Protein AF-A0A2D9GMV7-F1 (afdb_monomer)

Secondary structure (DSSP, 8-state):
--STTS--HHHHHHHHHHHHHHHHHHHHTT---GGGGSHHHHHHHHHHHHHHHHHHS--HHHHHHHHHHTT--HHHHHHHHHHHHHHHHHHHHHHHHHTT---HHHHHHHHHHHHHHHHHHHHHHHHHHSS-HHHHHHHHHHHHHHHHHHHHHHHHH-

Mean predicted aligned error: 7.76 Å

Structure (mmCIF, N/CA/C/O backbone):
data_AF-A0A2D9GMV7-F1
#
_entry.id   AF-A0A2D9GMV7-F1
#
loop_
_atom_site.group_PDB
_atom_site.id
_atom_site.type_symbol
_atom_site.label_atom_id
_atom_site.label_alt_id
_atom_site.label_comp_id
_atom_site.label_asym_id
_atom_site.label_entity_id
_atom_site.label_seq_id
_atom_site.pdbx_PDB_ins_code
_atom_site.Cartn_x
_atom_site.Cartn_y
_atom_site.Cartn_z
_atom_site.occupancy
_atom_site.B_iso_or_equiv
_atom_site.auth_seq_id
_atom_site.auth_comp_id
_atom_site.auth_asym_id
_atom_site.auth_atom_id
_atom_site.pdbx_PDB_model_num
ATOM 1 N N . MET A 1 1 ? 15.640 17.815 -18.193 1.00 43.06 1 MET A N 1
ATOM 2 C CA . MET A 1 1 ? 16.257 16.555 -17.720 1.00 43.06 1 MET A CA 1
ATOM 3 C C . MET A 1 1 ? 17.246 16.811 -16.565 1.00 43.06 1 MET A C 1
ATOM 5 O O . MET A 1 1 ? 18.328 16.255 -16.567 1.00 43.06 1 MET A O 1
ATOM 9 N N . PHE A 1 2 ? 16.896 17.661 -15.580 1.00 42.78 2 PHE A N 1
ATOM 10 C CA . PHE A 1 2 ? 17.824 18.103 -14.512 1.00 42.78 2 PHE A CA 1
ATOM 11 C C . PHE A 1 2 ? 17.321 17.842 -13.078 1.00 42.78 2 PHE A C 1
ATOM 13 O O . PHE A 1 2 ? 18.081 17.987 -12.131 1.00 42.78 2 PHE A O 1
ATOM 20 N N . ILE A 1 3 ? 16.066 17.408 -12.904 1.00 47.06 3 ILE A N 1
ATOM 21 C CA . ILE A 1 3 ? 15.490 17.100 -11.578 1.00 47.06 3 ILE A CA 1
ATOM 22 C C . ILE A 1 3 ? 15.634 15.602 -11.236 1.00 47.06 3 ILE A C 1
ATOM 24 O O . ILE A 1 3 ? 15.721 15.236 -10.071 1.00 47.06 3 ILE A O 1
ATOM 28 N N . LEU A 1 4 ? 15.759 14.732 -12.246 1.00 45.31 4 LEU A N 1
ATOM 29 C CA . LEU A 1 4 ? 15.867 13.273 -12.081 1.00 45.31 4 LEU A CA 1
ATOM 30 C C . LEU A 1 4 ? 17.268 12.785 -11.669 1.00 45.31 4 LEU A C 1
ATOM 32 O O . LEU A 1 4 ? 17.407 11.641 -11.255 1.00 45.31 4 LEU A O 1
ATOM 36 N N . ALA A 1 5 ? 18.299 13.630 -11.767 1.00 45.62 5 ALA A N 1
ATOM 37 C CA . ALA A 1 5 ? 19.685 13.237 -11.495 1.00 45.62 5 ALA A CA 1
ATOM 38 C C . ALA A 1 5 ? 20.066 13.278 -10.002 1.00 45.62 5 ALA A C 1
ATOM 40 O O . ALA A 1 5 ? 21.144 12.815 -9.649 1.00 45.62 5 ALA A O 1
ATOM 41 N N . ASN A 1 6 ? 19.205 13.826 -9.131 1.00 46.91 6 ASN A N 1
ATOM 42 C CA . ASN A 1 6 ? 19.542 14.050 -7.719 1.00 46.91 6 ASN A CA 1
ATOM 43 C C . ASN A 1 6 ? 18.595 13.361 -6.721 1.00 46.91 6 ASN A C 1
ATOM 45 O O . ASN A 1 6 ? 18.763 13.482 -5.509 1.00 46.91 6 ASN A O 1
ATOM 49 N N . SER A 1 7 ? 17.587 12.631 -7.204 1.00 52.34 7 SER A N 1
ATOM 50 C CA . SER A 1 7 ? 16.729 11.817 -6.344 1.00 52.34 7 SER A CA 1
ATOM 51 C C . SER A 1 7 ? 17.365 10.446 -6.172 1.00 52.34 7 SER A C 1
ATOM 53 O O . SER A 1 7 ? 17.119 9.546 -6.968 1.00 52.34 7 SER A O 1
ATOM 55 N N . ASN A 1 8 ? 18.196 10.287 -5.140 1.00 69.94 8 ASN A N 1
ATOM 56 C CA . ASN A 1 8 ? 18.672 8.967 -4.736 1.00 69.94 8 ASN A CA 1
ATOM 57 C C . ASN A 1 8 ? 17.437 8.082 -4.440 1.00 69.94 8 ASN A C 1
ATOM 59 O O . ASN A 1 8 ? 16.679 8.413 -3.518 1.00 69.94 8 ASN A O 1
ATOM 63 N N . PRO A 1 9 ? 17.197 6.996 -5.202 1.00 72.69 9 PRO A N 1
ATOM 64 C CA . PRO A 1 9 ? 16.030 6.132 -5.023 1.00 72.69 9 PRO A CA 1
ATOM 65 C C . PRO A 1 9 ? 15.881 5.627 -3.584 1.00 72.69 9 PRO A C 1
ATOM 67 O O . PRO A 1 9 ? 14.756 5.483 -3.102 1.00 72.69 9 PRO A O 1
ATOM 70 N N . ALA A 1 10 ? 17.001 5.455 -2.875 1.00 74.88 10 ALA A N 1
ATOM 71 C CA . ALA A 1 10 ? 17.020 5.066 -1.472 1.00 74.88 10 ALA A CA 1
ATOM 72 C C . ALA A 1 10 ? 16.376 6.115 -0.560 1.00 74.88 10 ALA A C 1
ATOM 74 O O . ALA A 1 10 ? 15.540 5.788 0.280 1.00 74.88 10 ALA A O 1
ATOM 75 N N . ILE A 1 11 ? 16.676 7.400 -0.775 1.00 79.56 11 ILE A N 1
ATOM 76 C CA . ILE A 1 11 ? 16.094 8.501 0.010 1.00 79.56 11 ILE A CA 1
ATOM 77 C C . ILE A 1 11 ? 14.576 8.548 -0.189 1.00 79.56 11 ILE A C 1
ATOM 79 O O . ILE A 1 11 ? 13.830 8.744 0.774 1.00 79.56 11 ILE A O 1
ATOM 83 N N . LEU A 1 12 ? 14.104 8.332 -1.421 1.00 79.38 12 LEU A N 1
ATOM 84 C CA . LEU A 1 12 ? 12.674 8.291 -1.717 1.00 79.38 12 LEU A CA 1
ATOM 85 C C . LEU A 1 12 ? 11.993 7.122 -0.993 1.00 79.38 12 LEU A C 1
ATOM 87 O O . LEU A 1 12 ? 10.987 7.329 -0.316 1.00 79.38 12 LEU A O 1
ATOM 91 N N . ARG A 1 13 ? 12.556 5.912 -1.076 1.00 80.94 13 ARG A N 1
ATOM 92 C CA . ARG A 1 13 ? 12.007 4.719 -0.412 1.00 80.94 13 ARG A CA 1
ATOM 93 C C . ARG A 1 13 ? 11.985 4.856 1.108 1.00 80.94 13 ARG A C 1
ATOM 95 O O . ARG A 1 13 ? 10.955 4.568 1.714 1.00 80.94 13 ARG A O 1
ATOM 102 N N . ILE A 1 14 ? 13.062 5.368 1.710 1.00 84.25 14 ILE A N 1
ATOM 103 C CA . ILE A 1 14 ? 13.138 5.652 3.152 1.00 84.25 14 ILE A CA 1
ATOM 104 C C . ILE A 1 14 ? 12.065 6.667 3.557 1.00 84.25 14 ILE A C 1
ATOM 106 O O . ILE A 1 14 ? 11.344 6.445 4.530 1.00 84.25 14 ILE A O 1
ATOM 110 N N . SER A 1 15 ? 11.904 7.749 2.790 1.00 84.25 15 SER A N 1
ATOM 111 C CA . SER A 1 15 ? 10.900 8.784 3.068 1.00 84.25 15 SER A CA 1
ATOM 112 C C . SER A 1 15 ? 9.476 8.226 3.013 1.00 84.25 15 SER A C 1
ATOM 114 O O . SER A 1 15 ? 8.661 8.504 3.893 1.00 84.25 15 SER A O 1
ATOM 116 N N . ILE A 1 16 ? 9.180 7.394 2.010 1.00 83.19 16 ILE A N 1
ATOM 117 C CA . ILE A 1 16 ? 7.883 6.721 1.866 1.00 83.19 16 ILE A CA 1
ATOM 118 C C . ILE A 1 16 ? 7.643 5.757 3.031 1.00 83.19 16 ILE A C 1
ATOM 120 O O . ILE A 1 16 ? 6.549 5.730 3.590 1.00 83.19 16 ILE A O 1
ATOM 124 N N . ALA A 1 17 ? 8.652 4.983 3.425 1.00 84.12 17 ALA A N 1
ATOM 125 C CA . ALA A 1 17 ? 8.534 4.025 4.516 1.00 84.12 17 ALA A CA 1
ATOM 126 C C . ALA A 1 17 ? 8.303 4.716 5.869 1.00 84.12 17 ALA A C 1
ATOM 128 O O . ALA A 1 17 ? 7.403 4.320 6.610 1.00 84.12 17 ALA A O 1
ATOM 129 N N . LEU A 1 18 ? 9.037 5.798 6.155 1.00 86.88 18 LEU A N 1
ATOM 130 C CA . LEU A 1 18 ? 8.801 6.643 7.329 1.00 86.88 18 LEU A CA 1
ATOM 131 C C . LEU A 1 18 ? 7.385 7.222 7.327 1.00 86.88 18 LEU A C 1
ATOM 133 O O . LEU A 1 18 ? 6.710 7.184 8.354 1.00 86.88 18 LEU A O 1
ATOM 137 N N . LEU A 1 19 ? 6.910 7.701 6.173 1.00 85.00 19 LEU A N 1
ATOM 138 C CA . LEU A 1 19 ? 5.551 8.217 6.027 1.00 85.00 19 LEU A CA 1
ATOM 139 C C . LEU A 1 19 ? 4.498 7.133 6.308 1.00 85.00 19 LEU A C 1
ATOM 141 O O . LEU A 1 19 ? 3.544 7.388 7.040 1.00 85.00 19 LEU A O 1
ATOM 145 N N . ILE A 1 20 ? 4.673 5.922 5.770 1.00 85.50 20 ILE A N 1
ATOM 146 C CA . ILE A 1 20 ? 3.772 4.780 5.998 1.00 85.50 20 ILE A CA 1
ATOM 147 C C . ILE A 1 20 ? 3.705 4.429 7.486 1.00 85.50 20 ILE A C 1
ATOM 149 O O . ILE A 1 20 ? 2.608 4.273 8.023 1.00 85.50 20 ILE A O 1
ATOM 153 N N . ILE A 1 21 ? 4.856 4.330 8.158 1.00 85.88 21 ILE A N 1
ATOM 154 C CA . ILE A 1 21 ? 4.927 4.017 9.592 1.00 85.88 21 ILE A CA 1
ATOM 155 C C . ILE A 1 21 ? 4.256 5.120 10.405 1.00 85.88 21 ILE A C 1
ATOM 157 O O . ILE A 1 21 ? 3.406 4.829 11.245 1.00 85.88 21 ILE A O 1
ATOM 161 N N . PHE A 1 22 ? 4.595 6.382 10.132 1.00 86.62 22 PHE A N 1
ATOM 162 C CA . PHE A 1 22 ? 4.023 7.529 10.827 1.00 86.62 22 PHE A CA 1
ATOM 163 C C . PHE A 1 22 ? 2.497 7.562 10.695 1.00 86.62 22 PHE A C 1
ATOM 165 O O . PHE A 1 22 ? 1.794 7.671 11.698 1.00 86.62 22 PHE A O 1
ATOM 172 N N . LEU A 1 23 ? 1.971 7.394 9.478 1.00 83.19 23 LEU A N 1
ATOM 173 C CA . LEU A 1 23 ? 0.529 7.365 9.235 1.00 83.19 23 LEU A CA 1
ATOM 174 C C . LEU A 1 23 ? -0.144 6.137 9.863 1.00 83.19 23 LEU A C 1
ATOM 176 O O . LEU A 1 23 ? -1.235 6.260 10.419 1.00 83.19 23 LEU A O 1
ATOM 180 N N . GLY A 1 24 ? 0.496 4.966 9.810 1.00 82.00 24 GLY A N 1
ATOM 181 C CA . GLY A 1 24 ? 0.006 3.743 10.446 1.00 82.00 24 GLY A CA 1
ATOM 182 C C . GLY A 1 24 ? -0.121 3.889 11.964 1.00 82.00 24 GLY A C 1
ATOM 183 O O . GLY A 1 24 ? -1.171 3.577 12.525 1.00 82.00 24 GLY A O 1
ATOM 184 N N . ILE A 1 25 ? 0.904 4.441 12.621 1.00 84.00 25 ILE A N 1
ATOM 185 C CA . ILE A 1 25 ? 0.899 4.721 14.064 1.00 84.00 25 ILE A CA 1
ATOM 186 C C . ILE A 1 25 ? -0.135 5.800 14.400 1.00 84.00 25 ILE A C 1
ATOM 188 O O . ILE A 1 25 ? -0.919 5.622 15.330 1.00 84.00 25 ILE A O 1
ATOM 192 N N . ALA A 1 26 ? -0.196 6.891 13.630 1.00 81.94 26 ALA A N 1
ATOM 193 C CA . ALA A 1 26 ? -1.171 7.955 13.855 1.00 81.94 26 ALA A CA 1
ATOM 194 C C . ALA A 1 26 ? -2.615 7.421 13.802 1.00 81.94 26 ALA A C 1
ATOM 196 O O . ALA A 1 26 ? -3.430 7.713 14.680 1.00 81.94 26 ALA A O 1
ATOM 197 N N . LEU A 1 27 ? -2.923 6.564 12.823 1.00 79.88 27 LEU A N 1
ATOM 198 C CA . LEU A 1 27 ? -4.227 5.910 12.730 1.00 79.88 27 LEU A CA 1
ATOM 199 C C . LEU A 1 27 ? -4.478 4.904 13.860 1.00 79.88 27 LEU A C 1
ATOM 201 O O . LEU A 1 27 ? -5.615 4.811 14.330 1.00 79.88 27 LEU A O 1
ATOM 205 N N . ALA A 1 28 ? -3.452 4.179 14.315 1.00 80.31 28 ALA A N 1
ATOM 206 C CA . ALA A 1 28 ? -3.552 3.267 15.456 1.00 80.31 28 ALA A CA 1
ATOM 207 C C . ALA A 1 28 ? -3.876 4.004 16.765 1.00 80.31 28 ALA A C 1
ATOM 209 O O . ALA A 1 28 ? -4.674 3.513 17.561 1.00 80.31 28 ALA A O 1
ATOM 210 N N . LEU A 1 29 ? -3.354 5.221 16.938 1.00 79.75 29 LEU A N 1
ATOM 211 C CA . LEU A 1 29 ? -3.675 6.118 18.053 1.00 79.75 29 LEU A CA 1
ATOM 212 C C . LEU A 1 29 ? -5.040 6.819 17.904 1.00 79.75 29 LEU A C 1
ATOM 214 O O . LEU A 1 29 ? -5.392 7.662 18.723 1.00 79.75 29 LEU A O 1
ATOM 218 N N . ASN A 1 30 ? -5.824 6.475 16.876 1.00 70.62 30 ASN A N 1
ATOM 219 C CA . ASN A 1 30 ? -7.106 7.102 16.543 1.00 70.62 30 ASN A CA 1
ATOM 220 C C . ASN A 1 30 ? -7.017 8.623 16.335 1.00 70.62 30 ASN A C 1
ATOM 222 O O . ASN A 1 30 ? -7.999 9.333 16.557 1.00 70.62 30 ASN A O 1
ATOM 226 N N . LEU A 1 31 ? -5.877 9.129 15.846 1.00 60.78 31 LEU A N 1
ATOM 227 C CA . LEU A 1 31 ? -5.774 10.502 15.354 1.00 60.78 31 LEU A CA 1
ATOM 228 C C . LEU A 1 31 ? -6.592 10.606 14.064 1.00 60.78 31 LEU A C 1
ATOM 230 O O . LEU A 1 31 ? -6.109 10.382 12.954 1.00 60.78 31 LEU A O 1
ATOM 234 N N . SER A 1 32 ? -7.885 10.884 14.214 1.00 56.28 32 SER A N 1
ATOM 235 C CA . SER A 1 32 ? -8.766 11.132 13.086 1.00 56.28 32 SER A CA 1
ATOM 236 C C . SER A 1 32 ? -8.356 12.449 12.441 1.00 56.28 32 SER A C 1
ATOM 238 O O . SER A 1 32 ? -8.523 13.503 13.050 1.00 56.28 32 SER A O 1
ATOM 240 N N . VAL A 1 33 ? -7.842 12.404 11.213 1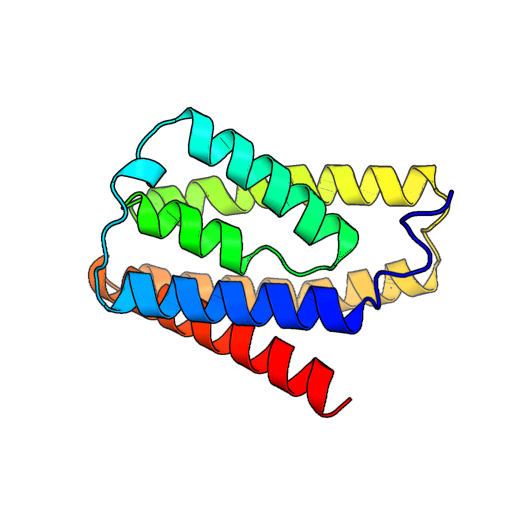.00 55.91 33 VAL A N 1
ATOM 241 C CA . VAL A 1 33 ? -7.597 13.607 10.411 1.00 55.91 33 VAL A CA 1
ATOM 242 C C . VAL A 1 33 ? -8.890 13.913 9.642 1.00 55.91 33 VAL A C 1
ATOM 244 O O . VAL A 1 33 ? -9.202 13.198 8.684 1.00 55.91 33 VAL A O 1
ATOM 247 N N . PRO A 1 34 ? -9.670 14.949 10.016 1.00 53.59 34 PRO A N 1
ATOM 248 C CA . PRO A 1 34 ? -10.968 15.227 9.390 1.00 53.59 34 PRO A CA 1
ATOM 249 C C . PRO A 1 34 ? -10.858 15.480 7.876 1.00 53.59 34 PRO A C 1
ATOM 251 O O . PRO A 1 34 ? -11.791 15.195 7.126 1.00 53.59 34 PRO A O 1
ATOM 254 N N . ALA A 1 35 ? -9.69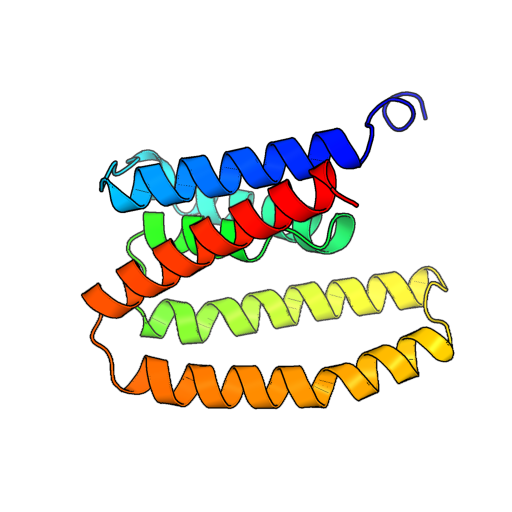3 15.952 7.415 1.00 53.31 35 ALA A N 1
ATOM 255 C CA . ALA A 1 35 ? -9.409 16.302 6.022 1.00 53.31 35 ALA A CA 1
ATOM 256 C C . ALA A 1 35 ? -9.461 15.115 5.033 1.00 53.31 35 ALA A C 1
ATOM 258 O O . ALA A 1 35 ? -9.659 15.315 3.834 1.00 53.31 35 ALA A O 1
ATOM 259 N N . ILE A 1 36 ? -9.333 13.867 5.504 1.00 57.69 36 ILE A N 1
ATOM 260 C CA . ILE A 1 36 ? -9.305 12.680 4.626 1.00 57.69 36 ILE A CA 1
ATOM 261 C C . ILE A 1 36 ? -10.719 12.233 4.200 1.00 57.69 36 ILE A C 1
ATOM 263 O O . ILE A 1 36 ? -10.872 11.486 3.227 1.00 57.69 36 ILE A O 1
ATOM 267 N N . ARG A 1 37 ? -11.778 12.747 4.844 1.00 60.44 37 ARG A N 1
ATOM 268 C CA . ARG A 1 37 ? -13.176 12.363 4.570 1.00 60.44 37 ARG A CA 1
ATOM 269 C C . ARG A 1 37 ? -13.728 12.864 3.225 1.00 60.44 37 ARG A C 1
ATOM 271 O O . ARG A 1 37 ? -14.708 12.310 2.737 1.00 60.44 37 ARG A O 1
ATOM 278 N N . HIS A 1 38 ? -13.117 13.867 2.590 1.00 64.88 38 HIS A N 1
ATOM 279 C CA . HIS A 1 38 ? -13.681 14.500 1.390 1.00 64.88 38 HIS A CA 1
ATOM 280 C C . HIS A 1 38 ? -13.427 13.700 0.101 1.00 64.88 38 HIS A C 1
ATOM 282 O O . HIS A 1 38 ? -12.278 13.414 -0.211 1.00 64.88 38 HIS A O 1
ATOM 288 N N . LYS A 1 39 ? -14.450 13.373 -0.708 1.00 63.06 39 LYS A N 1
ATOM 289 C CA . LYS A 1 39 ? -14.342 12.467 -1.883 1.00 63.06 39 LYS A CA 1
ATOM 290 C C . LYS A 1 39 ? -13.120 12.701 -2.789 1.00 63.06 39 LYS A C 1
ATOM 292 O O . LYS A 1 39 ? -12.419 11.737 -3.076 1.00 63.06 39 LYS A O 1
ATOM 297 N N . TYR A 1 40 ? -12.805 13.953 -3.130 1.00 68.56 40 TYR A N 1
ATOM 298 C CA . TYR A 1 40 ? -11.675 14.311 -4.002 1.00 68.56 40 TYR A CA 1
ATOM 299 C C . TYR A 1 40 ? -10.294 13.968 -3.420 1.00 68.56 40 TYR A C 1
ATOM 301 O O . TYR A 1 40 ? -9.384 13.644 -4.177 1.00 68.56 40 TYR A O 1
ATOM 309 N N . THR A 1 41 ? -10.146 13.930 -2.093 1.00 75.12 41 THR A N 1
ATOM 310 C CA . THR A 1 41 ? -8.887 13.550 -1.434 1.00 75.12 41 THR A CA 1
ATOM 311 C C . THR A 1 41 ? -8.505 12.095 -1.726 1.00 75.12 41 THR A C 1
ATOM 313 O O . THR A 1 41 ? -7.325 11.790 -1.831 1.00 75.12 41 THR A O 1
ATOM 316 N N . LEU A 1 42 ? -9.480 11.193 -1.919 1.00 78.25 42 LEU A N 1
ATOM 317 C CA . LEU A 1 42 ? -9.197 9.792 -2.267 1.00 78.25 42 LEU A CA 1
ATOM 318 C C . LEU A 1 42 ? -8.803 9.631 -3.720 1.00 78.25 42 LEU A C 1
ATOM 320 O O . LEU A 1 42 ? -7.970 8.792 -4.003 1.00 78.25 42 LEU A O 1
ATOM 324 N N . TRP A 1 43 ? -9.371 10.423 -4.626 1.00 81.75 43 TRP A N 1
ATOM 325 C CA . TRP A 1 43 ? -8.989 10.375 -6.036 1.00 81.75 43 TRP A CA 1
ATOM 326 C C . TRP A 1 43 ? -7.550 10.864 -6.207 1.00 81.75 43 TRP A C 1
ATOM 328 O O . TRP A 1 43 ? -6.754 10.201 -6.863 1.00 81.75 43 TRP A O 1
ATOM 338 N N . GLY A 1 44 ? -7.189 11.961 -5.529 1.00 83.25 44 GLY A N 1
ATOM 339 C CA . GLY A 1 44 ? -5.805 12.433 -5.473 1.00 83.25 44 GLY A CA 1
ATOM 340 C C . GLY A 1 44 ? -4.863 11.420 -4.816 1.00 83.25 44 GLY A C 1
ATOM 341 O O . GLY A 1 44 ? -3.807 11.124 -5.366 1.00 83.25 44 GLY A O 1
ATOM 342 N N . ALA A 1 45 ? -5.259 10.832 -3.682 1.00 82.75 45 ALA A N 1
ATOM 343 C CA . ALA A 1 45 ? -4.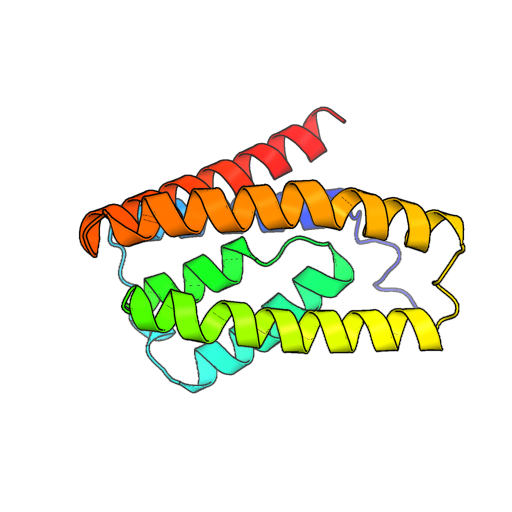466 9.801 -3.013 1.00 82.75 45 ALA A CA 1
ATOM 344 C C . ALA A 1 45 ? -4.307 8.537 -3.870 1.00 82.75 45 ALA A C 1
ATOM 346 O O . ALA A 1 45 ? -3.206 8.018 -3.971 1.00 82.75 45 ALA A O 1
ATOM 347 N N . ALA A 1 46 ? -5.371 8.071 -4.523 1.00 86.00 46 ALA A N 1
ATOM 348 C CA . ALA A 1 46 ? -5.351 6.925 -5.425 1.00 86.00 46 ALA A CA 1
ATOM 349 C C . ALA A 1 46 ? -4.429 7.185 -6.621 1.00 86.00 46 ALA A C 1
ATOM 351 O O . ALA A 1 46 ? -3.600 6.346 -6.955 1.00 86.00 46 ALA A O 1
ATOM 352 N N . PHE A 1 47 ? -4.492 8.378 -7.215 1.00 86.50 47 PHE A N 1
ATOM 353 C CA . PHE A 1 47 ? -3.571 8.751 -8.283 1.00 86.50 47 PHE A CA 1
ATOM 354 C C . PHE A 1 47 ? -2.112 8.740 -7.804 1.00 86.50 47 PHE A C 1
ATOM 356 O O . PHE A 1 47 ? -1.279 8.055 -8.395 1.00 86.50 47 PHE A O 1
ATOM 363 N N . LEU A 1 48 ? -1.803 9.417 -6.694 1.00 85.94 48 LEU A N 1
ATOM 364 C CA . LEU A 1 48 ? -0.447 9.434 -6.133 1.00 85.94 48 LEU A CA 1
ATOM 365 C C . LEU A 1 48 ? 0.048 8.029 -5.785 1.00 85.94 48 LEU A C 1
ATOM 367 O O . LEU A 1 48 ? 1.167 7.665 -6.134 1.00 85.94 48 LEU A O 1
ATOM 371 N N . VAL A 1 49 ? -0.796 7.214 -5.156 1.00 87.38 49 VAL A N 1
ATOM 372 C CA . VAL A 1 49 ? -0.456 5.837 -4.809 1.00 87.38 49 VAL A CA 1
ATOM 373 C C . VAL A 1 49 ? -0.228 4.997 -6.061 1.00 87.38 49 VAL A C 1
ATOM 375 O O . VAL A 1 49 ? 0.714 4.215 -6.073 1.00 87.38 49 VAL A O 1
ATOM 378 N N . SER A 1 50 ? -1.026 5.161 -7.117 1.00 85.50 50 SER A N 1
ATOM 379 C CA . SER A 1 50 ? -0.819 4.437 -8.377 1.00 85.50 50 SER A CA 1
ATOM 380 C C . SER A 1 50 ? 0.557 4.733 -8.980 1.00 85.50 50 SER A C 1
ATOM 382 O O . SER A 1 50 ? 1.311 3.805 -9.260 1.00 85.50 50 SER A O 1
ATOM 384 N N . VAL A 1 51 ? 0.952 6.010 -9.038 1.00 85.56 51 VAL A N 1
ATOM 385 C CA . VAL A 1 51 ? 2.291 6.430 -9.477 1.00 85.56 51 VAL A CA 1
ATOM 386 C C . VAL A 1 51 ? 3.379 5.806 -8.602 1.00 85.56 51 VAL A C 1
ATOM 388 O O . VAL A 1 51 ? 4.383 5.321 -9.118 1.00 85.56 51 VAL A O 1
ATOM 391 N N . MET A 1 52 ? 3.184 5.775 -7.281 1.00 83.50 52 MET A N 1
ATOM 392 C CA . MET A 1 52 ? 4.149 5.177 -6.356 1.00 83.50 52 MET A CA 1
ATOM 393 C C . MET A 1 52 ? 4.260 3.658 -6.513 1.00 83.50 52 MET A C 1
ATOM 395 O O . MET A 1 52 ? 5.375 3.140 -6.501 1.00 83.50 52 MET A O 1
ATOM 399 N N . ILE A 1 53 ? 3.143 2.948 -6.698 1.00 85.00 53 ILE A N 1
ATOM 400 C CA . ILE A 1 53 ? 3.124 1.499 -6.942 1.00 85.00 53 ILE A CA 1
ATOM 401 C C . ILE A 1 53 ? 3.884 1.185 -8.227 1.00 85.00 53 ILE A C 1
ATOM 403 O O . ILE A 1 53 ? 4.822 0.398 -8.188 1.00 85.00 53 ILE A O 1
ATOM 407 N N . THR A 1 54 ? 3.561 1.846 -9.337 1.00 82.44 54 THR A N 1
ATOM 408 C CA . THR A 1 54 ? 4.199 1.557 -10.629 1.00 82.44 54 THR A CA 1
ATOM 409 C C . THR A 1 54 ? 5.675 1.971 -10.665 1.00 82.44 54 THR A C 1
ATOM 411 O O . THR A 1 54 ? 6.488 1.290 -11.284 1.00 82.44 54 THR A O 1
ATOM 414 N N . SER A 1 55 ? 6.044 3.074 -10.001 1.00 79.06 55 SER A N 1
ATOM 415 C CA . SER A 1 55 ? 7.419 3.600 -10.009 1.00 79.06 55 SER A CA 1
ATOM 416 C C . SER A 1 55 ? 8.346 2.912 -9.001 1.00 79.06 55 SER A C 1
ATOM 418 O O . SER A 1 55 ? 9.515 2.665 -9.289 1.00 79.06 55 SER A O 1
ATOM 420 N N . THR A 1 56 ? 7.846 2.600 -7.802 1.00 78.38 56 THR A N 1
ATOM 421 C CA . THR A 1 56 ? 8.684 2.123 -6.686 1.00 78.38 56 THR A CA 1
ATOM 422 C C . THR A 1 56 ? 8.308 0.735 -6.174 1.00 78.38 56 THR A C 1
ATOM 424 O O . THR A 1 56 ? 9.053 0.174 -5.372 1.00 78.38 56 THR A O 1
ATOM 427 N N . GLY A 1 57 ? 7.162 0.182 -6.584 1.00 77.38 57 GLY A N 1
ATOM 428 C CA . GLY A 1 57 ? 6.580 -1.029 -5.996 1.00 77.38 57 GLY A CA 1
ATOM 429 C C . GLY A 1 57 ? 5.995 -0.812 -4.594 1.00 77.38 5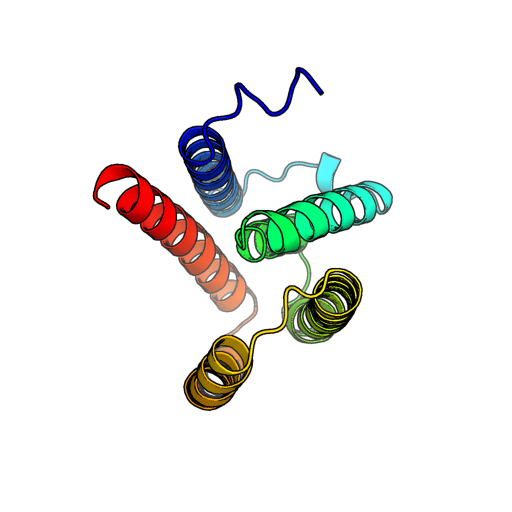7 GLY A C 1
ATOM 430 O O . GLY A 1 57 ? 5.480 -1.746 -3.984 1.00 77.38 57 GLY A O 1
ATOM 431 N N . ILE A 1 58 ? 6.066 0.412 -4.056 1.00 76.50 58 ILE A N 1
ATOM 432 C CA . ILE A 1 58 ? 5.701 0.740 -2.676 1.00 76.50 58 ILE A CA 1
ATOM 433 C C . ILE A 1 58 ? 4.543 1.738 -2.698 1.00 76.50 58 ILE A C 1
ATOM 435 O O . ILE A 1 58 ? 4.723 2.942 -2.841 1.00 76.50 58 ILE A O 1
ATOM 439 N N . GLY A 1 59 ? 3.325 1.232 -2.522 1.00 80.12 59 GLY A N 1
ATOM 440 C CA . GLY A 1 59 ? 2.142 2.087 -2.361 1.00 80.12 59 GLY A CA 1
ATOM 441 C C . GLY A 1 59 ? 0.879 1.365 -1.894 1.00 80.12 59 GLY A C 1
ATOM 442 O O . GLY A 1 59 ? -0.045 2.010 -1.403 1.00 80.12 59 GLY A O 1
ATOM 443 N N . GLY A 1 60 ? 0.860 0.028 -1.924 1.00 83.44 60 GLY A N 1
ATOM 444 C CA . GLY A 1 60 ? -0.219 -0.776 -1.343 1.00 83.44 60 GLY A CA 1
ATOM 445 C C . GLY A 1 60 ? -0.590 -0.364 0.094 1.00 83.44 60 GLY A C 1
ATOM 446 O O . GLY A 1 60 ? -1.745 -0.003 0.336 1.00 83.44 60 GLY A O 1
AT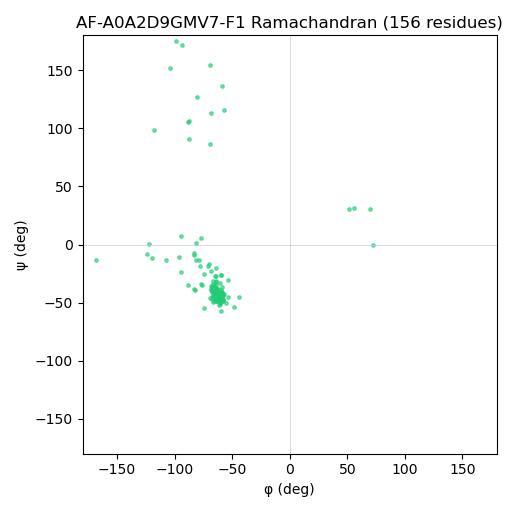OM 447 N N . PRO A 1 61 ? 0.380 -0.299 1.032 1.00 85.38 61 PRO A N 1
ATOM 448 C CA . PRO A 1 61 ? 0.122 0.131 2.407 1.00 85.38 61 PRO A CA 1
ATOM 449 C C . PRO A 1 61 ? -0.431 1.559 2.525 1.00 85.38 61 PRO A C 1
ATOM 451 O O . PRO A 1 61 ? -1.264 1.813 3.389 1.00 85.38 61 PRO A O 1
ATOM 454 N N . LEU A 1 62 ? -0.036 2.486 1.643 1.00 84.44 62 LEU A N 1
ATOM 455 C CA . LEU A 1 62 ? -0.556 3.860 1.652 1.00 84.44 62 LEU A CA 1
ATOM 456 C C . LEU A 1 62 ? -2.031 3.924 1.254 1.00 84.44 62 LEU A C 1
ATOM 458 O O . LEU A 1 62 ? -2.797 4.663 1.872 1.00 84.44 62 LEU A O 1
ATOM 462 N N . MET A 1 63 ? -2.456 3.125 0.269 1.00 87.81 63 MET A N 1
ATOM 463 C CA . MET A 1 63 ? -3.883 3.033 -0.054 1.00 87.81 63 MET A CA 1
ATOM 464 C C . MET A 1 63 ? -4.670 2.444 1.118 1.00 87.81 63 MET A C 1
ATOM 466 O O . MET A 1 63 ? -5.744 2.944 1.445 1.00 87.81 63 MET A O 1
ATOM 470 N N . ALA A 1 64 ? -4.120 1.422 1.786 1.00 86.56 64 ALA A N 1
ATOM 471 C CA . ALA A 1 64 ? -4.732 0.815 2.967 1.00 86.56 64 ALA A CA 1
ATOM 472 C C . ALA A 1 64 ? -4.904 1.832 4.113 1.00 86.56 64 ALA A C 1
ATOM 474 O O . ALA A 1 64 ? -5.986 1.934 4.692 1.00 86.56 64 ALA A O 1
ATOM 475 N N . VAL A 1 65 ? -3.881 2.652 4.381 1.00 84.94 65 VAL A N 1
ATOM 476 C CA . VAL A 1 65 ? -3.957 3.804 5.298 1.00 84.94 65 VAL A CA 1
ATOM 477 C C . VAL A 1 65 ? -5.085 4.752 4.885 1.00 84.94 65 VAL A C 1
ATOM 479 O O . VAL A 1 65 ? -5.920 5.107 5.716 1.00 84.94 65 VAL A O 1
ATOM 482 N N . ALA A 1 66 ? -5.148 5.144 3.608 1.00 84.38 66 ALA A N 1
ATOM 483 C CA . ALA A 1 66 ? -6.125 6.114 3.116 1.00 84.38 66 ALA A CA 1
ATOM 484 C C . ALA A 1 66 ? -7.579 5.638 3.288 1.00 84.38 66 ALA A C 1
ATOM 486 O O . ALA A 1 66 ? -8.442 6.424 3.688 1.00 84.38 66 ALA A O 1
ATOM 487 N N . VAL A 1 67 ? -7.865 4.358 3.034 1.00 86.31 67 VAL A N 1
ATOM 488 C CA . VAL A 1 67 ? -9.222 3.805 3.195 1.00 86.31 67 VAL A CA 1
ATOM 489 C C . VAL A 1 67 ? -9.587 3.545 4.657 1.00 86.31 67 VAL A C 1
ATOM 491 O O . VAL A 1 67 ? -10.728 3.790 5.053 1.00 86.31 67 VAL A O 1
ATOM 494 N N . ILE A 1 68 ? -8.625 3.151 5.501 1.00 84.44 68 ILE A N 1
ATOM 495 C CA . ILE A 1 68 ? -8.847 3.011 6.950 1.00 84.44 68 ILE A CA 1
ATOM 496 C C . ILE A 1 68 ? -9.095 4.371 7.597 1.00 84.44 68 ILE A C 1
ATOM 498 O O . ILE A 1 68 ? -9.992 4.495 8.430 1.00 84.44 68 ILE A O 1
ATOM 502 N N . ALA A 1 69 ? -8.360 5.406 7.188 1.00 81.38 69 ALA A N 1
ATOM 503 C CA . ALA A 1 69 ? -8.572 6.778 7.643 1.00 81.38 69 ALA A CA 1
ATOM 504 C C . ALA A 1 69 ? -9.985 7.298 7.318 1.00 81.38 69 ALA A C 1
ATOM 506 O O . ALA A 1 69 ? -10.514 8.157 8.024 1.00 81.38 69 ALA A O 1
ATOM 507 N N . ARG A 1 70 ? -10.627 6.753 6.276 1.00 79.69 70 ARG A N 1
ATOM 508 C CA . ARG A 1 70 ? -12.027 7.039 5.928 1.00 79.69 70 ARG A CA 1
ATOM 509 C C . ARG A 1 70 ? -13.053 6.234 6.707 1.00 79.69 70 ARG A C 1
ATOM 511 O O . ARG A 1 70 ? -14.240 6.513 6.572 1.00 79.69 70 ARG A O 1
ATOM 518 N N . GLY A 1 71 ? -12.618 5.258 7.495 1.00 81.06 71 GLY A N 1
ATOM 519 C CA . GLY A 1 71 ? -13.514 4.345 8.189 1.00 81.06 71 GLY A CA 1
ATOM 520 C C . GLY A 1 71 ? -14.232 3.392 7.239 1.00 81.06 71 GLY A C 1
ATOM 521 O O . GLY A 1 71 ? -15.365 3.018 7.518 1.00 81.06 71 GLY A O 1
ATOM 522 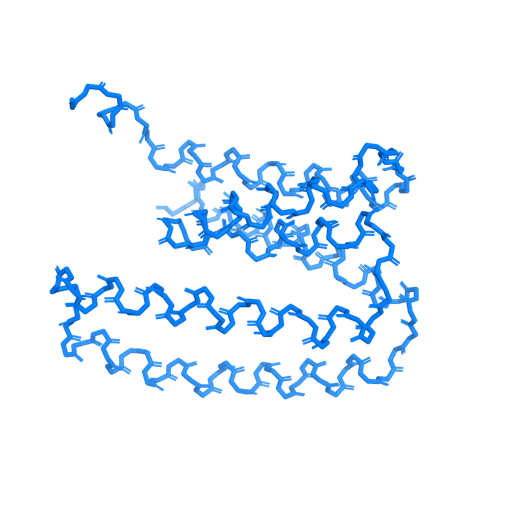N N . TRP A 1 72 ? -13.610 3.023 6.111 1.00 84.38 72 TRP A N 1
ATOM 523 C CA . TRP A 1 72 ? -14.198 2.012 5.238 1.00 84.38 72 TRP A CA 1
ATOM 524 C C . TRP A 1 72 ? -14.393 0.696 5.986 1.00 84.38 72 TRP A C 1
ATOM 526 O O . TRP A 1 72 ? -13.523 0.226 6.728 1.00 84.38 72 TRP A O 1
ATOM 536 N N . GLU A 1 73 ? -15.557 0.097 5.765 1.00 85.25 73 GLU A N 1
ATOM 537 C CA . GLU A 1 73 ? -15.868 -1.220 6.290 1.00 85.25 73 GLU A CA 1
ATOM 538 C C . GLU A 1 73 ? -15.038 -2.293 5.588 1.00 85.25 73 GLU A C 1
ATOM 540 O O . GLU A 1 73 ? -14.589 -2.128 4.452 1.00 85.25 73 GLU A O 1
ATOM 545 N N . ARG A 1 74 ? -14.825 -3.412 6.275 1.00 83.94 74 ARG A N 1
ATOM 546 C CA . ARG A 1 74 ? -14.041 -4.534 5.764 1.00 83.94 74 ARG A CA 1
ATOM 547 C C . ARG A 1 74 ? -14.530 -5.018 4.411 1.00 83.94 74 ARG A C 1
ATOM 549 O O . ARG A 1 74 ? -13.703 -5.237 3.533 1.00 83.94 74 ARG A O 1
ATOM 556 N N . ASP A 1 75 ? -15.836 -5.163 4.239 1.00 84.31 75 ASP A N 1
ATOM 557 C CA . ASP A 1 75 ? -16.395 -5.700 2.999 1.00 84.31 75 ASP A CA 1
ATOM 558 C C . ASP A 1 75 ? -16.180 -4.722 1.840 1.00 84.31 75 ASP A C 1
ATOM 560 O O . ASP A 1 75 ? -15.759 -5.127 0.756 1.00 84.31 75 ASP A O 1
ATOM 564 N N . SER A 1 76 ? -16.302 -3.418 2.104 1.00 86.56 76 SER A N 1
ATOM 565 C CA . SER A 1 76 ? -15.965 -2.357 1.148 1.00 86.56 76 SER A CA 1
ATOM 566 C C . SER A 1 76 ? -14.484 -2.365 0.763 1.00 86.56 76 SER A C 1
ATOM 568 O O . SER A 1 76 ? -14.161 -2.206 -0.415 1.00 86.56 76 SER A O 1
ATOM 570 N N . ILE A 1 77 ? -13.577 -2.580 1.725 1.00 86.25 77 ILE A N 1
ATOM 571 C CA . ILE A 1 77 ? -12.132 -2.679 1.468 1.00 86.25 77 ILE A CA 1
ATOM 572 C C . ILE A 1 77 ? -11.827 -3.929 0.633 1.00 86.25 77 ILE A C 1
ATOM 574 O O . ILE A 1 77 ? -11.145 -3.833 -0.386 1.00 86.25 77 ILE A O 1
ATOM 578 N N . ARG A 1 78 ? -12.354 -5.092 1.031 1.00 83.75 78 ARG A N 1
ATOM 579 C CA . ARG A 1 78 ? -12.127 -6.374 0.349 1.00 83.75 78 ARG A CA 1
ATOM 580 C C . ARG A 1 78 ? -12.739 -6.436 -1.042 1.00 83.75 78 ARG A C 1
ATOM 582 O O . ARG A 1 78 ? -12.184 -7.121 -1.891 1.00 83.75 78 ARG A O 1
ATOM 589 N N . GLY A 1 79 ? -13.852 -5.746 -1.268 1.00 84.81 79 GLY A N 1
ATOM 590 C CA . GLY A 1 79 ? -14.438 -5.606 -2.592 1.00 84.81 79 GLY A CA 1
ATOM 591 C C . GLY A 1 79 ? -13.632 -4.639 -3.451 1.00 84.81 79 GLY A C 1
ATOM 592 O O . GLY A 1 79 ? -13.178 -5.002 -4.525 1.00 84.81 79 GLY A O 1
ATOM 593 N N . SER A 1 80 ? -13.400 -3.417 -2.969 1.00 89.06 80 SER A N 1
ATOM 594 C CA . SER A 1 80 ? -12.957 -2.313 -3.832 1.00 89.06 80 SER A CA 1
ATOM 595 C C . SER A 1 80 ? -11.452 -2.285 -4.108 1.00 89.06 80 SER A C 1
ATOM 597 O O . SER A 1 80 ? -11.048 -1.957 -5.222 1.00 89.06 80 SER A O 1
ATOM 599 N N . LEU A 1 81 ? -10.601 -2.600 -3.119 1.00 88.56 81 LEU A N 1
ATOM 600 C CA . LEU A 1 81 ? -9.143 -2.497 -3.293 1.00 88.56 81 LEU A CA 1
ATOM 601 C C . LEU A 1 81 ? -8.598 -3.480 -4.334 1.00 88.56 81 LEU A C 1
ATOM 603 O O . LEU A 1 81 ? -7.799 -3.045 -5.159 1.00 88.56 81 LEU A O 1
ATOM 607 N N . PRO A 1 82 ? -9.004 -4.765 -4.354 1.00 88.94 82 PRO A N 1
ATOM 608 C CA . PRO A 1 82 ? -8.548 -5.688 -5.387 1.00 88.94 82 PRO A CA 1
ATOM 609 C C . PRO A 1 82 ? -8.912 -5.226 -6.798 1.00 88.94 82 PRO A C 1
ATOM 611 O O . PRO A 1 82 ? -8.062 -5.295 -7.677 1.00 88.94 82 PRO A O 1
ATOM 614 N N . PHE A 1 83 ? -10.118 -4.684 -7.012 1.00 88.56 83 PHE A N 1
ATOM 615 C CA . PHE A 1 83 ? -10.491 -4.106 -8.310 1.00 88.56 83 PHE A CA 1
ATOM 616 C C . PHE A 1 83 ? -9.622 -2.900 -8.678 1.00 88.56 83 PHE A C 1
ATOM 618 O O . PHE A 1 83 ? -9.170 -2.789 -9.815 1.00 88.56 83 PHE A O 1
ATOM 625 N N . TYR A 1 84 ? -9.348 -2.018 -7.714 1.00 89.00 84 TYR A N 1
ATOM 626 C CA . TYR A 1 84 ? -8.446 -0.883 -7.902 1.00 89.00 84 TYR A CA 1
ATOM 627 C C . TYR A 1 84 ? -7.027 -1.327 -8.293 1.00 89.00 84 TYR A C 1
ATOM 629 O O . TYR A 1 84 ? -6.474 -0.818 -9.268 1.00 89.00 84 TYR A O 1
ATOM 637 N N . TYR A 1 85 ? -6.452 -2.301 -7.580 1.00 87.94 85 TYR A N 1
ATOM 638 C CA . TYR A 1 85 ? -5.131 -2.833 -7.915 1.00 87.94 85 TYR A CA 1
ATOM 639 C C . TYR A 1 85 ? -5.143 -3.552 -9.258 1.00 87.94 85 TYR A C 1
ATOM 641 O O . TYR A 1 85 ? -4.255 -3.319 -10.061 1.00 87.94 85 TYR A O 1
ATOM 649 N N . MET A 1 86 ? -6.171 -4.347 -9.557 1.00 89.31 86 MET A N 1
ATOM 650 C CA . MET A 1 86 ? -6.296 -5.019 -10.850 1.00 89.31 86 MET A CA 1
ATOM 651 C C . MET A 1 86 ? -6.271 -4.015 -12.008 1.00 89.31 86 MET A C 1
ATOM 653 O O . MET A 1 86 ? -5.579 -4.242 -12.998 1.00 89.31 86 MET A O 1
ATOM 657 N N . PHE A 1 87 ? -6.966 -2.883 -11.870 1.00 90.75 87 PHE A N 1
ATOM 658 C CA . PHE A 1 87 ? -6.951 -1.821 -12.873 1.00 90.75 87 PHE A CA 1
ATOM 659 C C . PHE A 1 87 ? -5.554 -1.206 -13.054 1.00 90.75 87 PHE A C 1
ATOM 661 O O . PHE A 1 87 ? -5.076 -1.086 -14.182 1.00 90.75 87 PHE A O 1
ATOM 668 N N . ILE A 1 88 ? -4.879 -0.852 -11.957 1.00 89.62 88 ILE A N 1
ATOM 669 C CA . ILE A 1 88 ? -3.548 -0.226 -12.010 1.00 89.62 88 ILE A CA 1
ATOM 670 C C . ILE A 1 88 ? -2.489 -1.189 -12.524 1.00 89.62 88 ILE A C 1
ATOM 672 O O . ILE A 1 88 ? -1.696 -0.808 -13.378 1.00 89.62 88 ILE A O 1
ATOM 676 N N . GLU A 1 89 ? -2.478 -2.425 -12.037 1.00 87.56 89 GLU A N 1
ATOM 677 C CA . GLU A 1 89 ? -1.511 -3.435 -12.463 1.00 87.56 89 GLU A CA 1
ATOM 678 C C . GLU A 1 89 ? -1.715 -3.788 -13.939 1.00 87.56 89 GLU A C 1
ATOM 680 O O . GLU A 1 89 ? -0.746 -3.928 -14.677 1.00 87.56 89 GLU A O 1
ATOM 685 N N . THR A 1 90 ? -2.963 -3.824 -14.424 1.00 89.31 90 THR A N 1
ATOM 686 C CA . THR A 1 90 ? -3.231 -3.988 -15.863 1.00 89.31 90 THR A CA 1
ATOM 687 C C . THR A 1 90 ? -2.655 -2.820 -16.666 1.00 89.31 90 THR A C 1
ATOM 689 O O . THR A 1 90 ? -1.990 -3.037 -17.678 1.00 89.31 90 THR A O 1
AT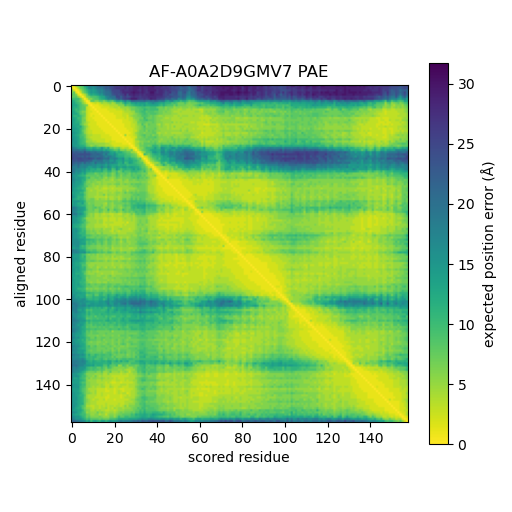OM 692 N N . ALA A 1 91 ? -2.856 -1.580 -16.209 1.00 89.75 91 ALA A N 1
ATOM 693 C CA . ALA A 1 91 ? -2.275 -0.406 -16.856 1.00 89.75 91 ALA A CA 1
ATOM 694 C C . ALA A 1 91 ? -0.734 -0.423 -16.821 1.00 89.75 91 ALA A C 1
ATOM 696 O O . ALA A 1 91 ? -0.094 -0.073 -17.813 1.00 89.75 91 ALA A O 1
ATOM 697 N N . ALA A 1 92 ? -0.136 -0.877 -15.716 1.00 86.88 92 ALA A N 1
ATOM 698 C CA . ALA A 1 92 ? 1.308 -1.026 -15.570 1.00 86.88 92 ALA A CA 1
ATOM 699 C C . ALA A 1 92 ? 1.869 -2.080 -16.533 1.00 86.88 92 ALA A C 1
ATOM 701 O O . ALA A 1 92 ? 2.838 -1.806 -17.236 1.00 86.88 92 ALA A O 1
ATOM 702 N N . VAL A 1 93 ? 1.219 -3.243 -16.636 1.00 85.56 93 VAL A N 1
ATOM 703 C CA . VAL A 1 93 ? 1.582 -4.303 -17.587 1.00 85.56 93 VAL A CA 1
ATOM 704 C C . VAL A 1 93 ? 1.531 -3.787 -19.023 1.00 85.56 93 VAL A C 1
ATOM 706 O O . VAL A 1 93 ? 2.492 -3.981 -19.763 1.00 85.56 93 VAL A O 1
ATOM 709 N N . ILE A 1 94 ? 0.472 -3.069 -19.411 1.00 87.75 94 ILE A N 1
ATOM 710 C CA . ILE A 1 94 ? 0.390 -2.442 -20.741 1.00 87.75 94 ILE A CA 1
ATOM 711 C C . ILE A 1 94 ? 1.564 -1.476 -20.950 1.00 87.75 94 ILE A C 1
ATOM 713 O O . ILE A 1 94 ? 2.216 -1.519 -21.991 1.00 87.75 94 ILE A O 1
ATOM 717 N N . GLY A 1 95 ? 1.874 -0.642 -19.953 1.00 86.00 95 GLY A N 1
ATOM 718 C CA . GLY A 1 95 ? 3.018 0.269 -19.999 1.00 86.00 95 GLY A CA 1
ATOM 719 C C . GLY A 1 95 ? 4.353 -0.455 -20.197 1.00 86.00 95 GLY A C 1
ATOM 720 O O . GLY A 1 95 ? 5.168 -0.026 -21.014 1.00 86.00 95 GLY A O 1
ATOM 721 N N . TYR A 1 96 ? 4.567 -1.580 -19.513 1.00 83.56 96 TYR A N 1
ATOM 722 C CA . TYR A 1 96 ? 5.770 -2.398 -19.678 1.00 83.56 96 TYR A CA 1
ATOM 723 C C . TYR A 1 96 ? 5.860 -3.056 -21.059 1.00 83.56 96 TYR A C 1
ATOM 725 O O . TYR A 1 96 ? 6.962 -3.168 -21.589 1.00 83.56 96 TYR A O 1
ATOM 733 N N . VAL A 1 97 ? 4.734 -3.449 -21.665 1.00 84.38 97 VAL A N 1
ATOM 734 C CA . VAL A 1 97 ? 4.714 -3.986 -23.038 1.00 84.38 97 VAL A CA 1
ATOM 735 C C . VAL A 1 97 ? 5.083 -2.900 -24.046 1.00 84.38 97 VAL A C 1
ATOM 737 O O . VAL A 1 97 ? 5.940 -3.117 -24.889 1.00 84.38 97 VAL A O 1
ATOM 740 N N . VAL A 1 98 ? 4.487 -1.708 -23.937 1.00 86.81 98 VAL A N 1
ATOM 741 C CA . VAL A 1 98 ? 4.747 -0.589 -24.866 1.00 86.81 98 VAL A CA 1
ATOM 742 C C . VAL A 1 98 ? 6.195 -0.093 -24.792 1.00 86.81 98 VAL A C 1
ATOM 744 O O . VAL A 1 98 ? 6.712 0.455 -25.760 1.00 86.81 98 VAL A O 1
ATOM 747 N N . THR A 1 99 ? 6.848 -0.264 -23.644 1.00 85.50 99 THR A N 1
ATOM 748 C CA . THR A 1 99 ? 8.232 0.175 -23.415 1.00 85.50 99 THR A CA 1
ATOM 749 C C . THR A 1 99 ? 9.276 -0.917 -23.673 1.00 85.50 99 THR A C 1
ATOM 751 O O . THR A 1 99 ? 10.444 -0.694 -23.366 1.00 85.50 99 THR A O 1
ATOM 754 N N . ASP A 1 100 ? 8.876 -2.078 -24.213 1.00 81.25 100 ASP A N 1
ATOM 755 C CA . ASP A 1 100 ? 9.733 -3.263 -24.410 1.00 81.25 100 ASP A CA 1
ATOM 756 C C . ASP A 1 100 ? 10.482 -3.695 -23.132 1.00 81.25 100 ASP A C 1
ATOM 758 O O . ASP A 1 100 ? 11.568 -4.270 -23.159 1.00 81.25 100 ASP A O 1
ATOM 762 N N . LEU A 1 101 ? 9.877 -3.453 -21.962 1.00 77.62 101 LEU A N 1
ATOM 763 C CA . LEU A 1 101 ? 10.394 -3.902 -20.666 1.00 77.62 101 LEU A CA 1
ATOM 764 C C . LEU A 1 101 ? 10.039 -5.370 -20.363 1.00 77.62 101 LEU A C 1
ATOM 766 O O . LEU A 1 101 ? 10.366 -5.874 -19.281 1.00 77.62 101 LEU A O 1
ATOM 770 N N . PHE A 1 102 ? 9.361 -6.058 -21.281 1.00 72.94 102 PHE A N 1
ATOM 771 C CA . PHE A 1 102 ? 9.000 -7.464 -21.145 1.00 72.94 102 PHE A CA 1
ATOM 772 C C . PHE A 1 102 ? 10.108 -8.369 -21.681 1.00 72.94 102 PHE A C 1
ATOM 774 O O . PHE A 1 102 ? 10.273 -8.529 -22.885 1.00 72.94 102 PHE A O 1
ATOM 781 N N . ASP A 1 103 ? 10.835 -8.994 -20.757 1.00 78.69 103 ASP A N 1
ATOM 782 C CA . ASP A 1 103 ? 11.812 -10.038 -21.062 1.00 78.69 103 ASP A CA 1
ATOM 783 C C . ASP A 1 103 ? 11.240 -11.425 -20.714 1.00 78.69 103 ASP A C 1
ATOM 785 O O . ASP A 1 103 ? 10.416 -11.571 -19.803 1.00 78.69 103 ASP A O 1
ATOM 789 N N . SER A 1 104 ? 11.702 -12.456 -21.418 1.00 77.38 104 SER A N 1
ATOM 790 C CA . SER A 1 104 ? 11.287 -13.853 -21.244 1.00 77.38 104 SER A CA 1
ATOM 791 C C . SER A 1 104 ? 11.554 -14.345 -19.819 1.00 77.38 104 SER A C 1
ATOM 793 O O . SER A 1 104 ? 10.741 -15.060 -19.233 1.00 77.38 104 SER A O 1
ATOM 795 N N . GLU A 1 105 ? 12.656 -13.895 -19.216 1.00 81.69 105 GLU A N 1
ATOM 796 C CA . GLU A 1 105 ? 13.002 -14.198 -17.826 1.00 81.69 105 GLU A CA 1
ATOM 797 C C . GLU A 1 105 ? 11.992 -13.592 -16.835 1.00 81.69 105 GLU A C 1
ATOM 799 O O . GLU A 1 105 ? 11.542 -14.258 -15.898 1.00 81.69 105 GLU A O 1
ATOM 804 N N . ARG A 1 106 ? 11.546 -12.351 -17.078 1.00 79.25 106 ARG A N 1
ATOM 805 C CA . ARG A 1 106 ? 10.558 -11.660 -16.229 1.00 79.25 106 ARG A CA 1
ATOM 806 C C . ARG A 1 106 ? 9.195 -12.345 -16.275 1.00 79.25 106 ARG A C 1
ATOM 808 O O . ARG A 1 106 ? 8.522 -12.423 -15.247 1.00 79.25 106 ARG A O 1
ATOM 815 N N . LEU A 1 107 ? 8.802 -12.880 -17.433 1.00 81.94 107 LEU A N 1
ATOM 816 C CA . LEU A 1 107 ? 7.567 -13.658 -17.583 1.00 81.94 107 LEU A CA 1
ATOM 817 C C . LEU A 1 107 ? 7.591 -14.939 -16.744 1.00 81.94 107 LEU A C 1
ATOM 819 O O . LEU A 1 107 ? 6.617 -15.232 -16.050 1.00 81.94 107 LEU A O 1
ATOM 823 N N . ILE A 1 108 ? 8.709 -15.667 -16.754 1.00 86.38 108 ILE A N 1
ATOM 824 C CA . ILE A 1 108 ? 8.868 -16.900 -15.972 1.00 86.38 108 ILE A CA 1
ATOM 825 C C . ILE A 1 108 ? 8.834 -16.592 -14.471 1.00 86.38 108 ILE A C 1
ATOM 827 O O . ILE A 1 108 ? 8.074 -17.221 -13.734 1.00 86.38 108 ILE A O 1
ATOM 831 N N . LEU A 1 109 ? 9.597 -15.592 -14.017 1.00 84.75 109 LEU A N 1
ATOM 832 C CA . LEU A 1 109 ? 9.613 -15.173 -12.609 1.00 84.75 109 LEU A CA 1
ATOM 833 C C . LEU A 1 109 ? 8.229 -14.714 -12.129 1.00 84.75 109 LEU A C 1
ATOM 835 O O . LEU A 1 109 ? 7.807 -15.051 -11.018 1.00 84.75 109 LEU A O 1
ATOM 839 N N . THR A 1 110 ? 7.493 -13.997 -12.982 1.00 84.88 110 THR A N 1
ATOM 840 C CA . THR A 1 110 ? 6.109 -13.597 -12.702 1.00 84.88 110 THR A CA 1
ATOM 841 C C . THR A 1 110 ? 5.208 -14.824 -12.585 1.00 84.88 110 THR A C 1
ATOM 843 O O . THR A 1 110 ? 4.474 -14.941 -11.607 1.00 84.88 110 THR A O 1
ATOM 846 N N . GLY A 1 111 ? 5.313 -15.777 -13.517 1.00 85.56 111 GLY A N 1
ATOM 847 C CA . GLY A 1 111 ? 4.551 -17.027 -13.495 1.00 85.56 111 GLY A CA 1
ATOM 848 C C . GLY A 1 111 ? 4.784 -17.854 -12.228 1.00 85.56 111 GLY A C 1
ATOM 849 O O . GLY A 1 111 ? 3.828 -18.313 -11.607 1.00 85.56 111 GLY A O 1
ATOM 850 N N . ILE A 1 112 ? 6.039 -17.975 -11.785 1.00 89.62 112 ILE A N 1
ATOM 851 C CA . ILE A 1 112 ? 6.393 -18.653 -10.526 1.00 89.62 112 ILE A CA 1
ATOM 852 C C . ILE A 1 112 ? 5.771 -17.928 -9.325 1.00 89.62 112 ILE A C 1
ATOM 854 O O . ILE A 1 112 ? 5.282 -18.576 -8.400 1.00 89.62 112 ILE A O 1
ATOM 858 N N . SER A 1 113 ? 5.734 -16.594 -9.355 1.00 86.62 113 SER A N 1
ATOM 859 C CA . SER A 1 113 ? 5.197 -15.759 -8.272 1.00 86.62 113 SER A CA 1
ATOM 860 C C . SER A 1 113 ? 3.671 -15.840 -8.125 1.00 86.62 113 SER A C 1
ATOM 862 O O . SER A 1 113 ? 3.145 -15.512 -7.059 1.00 86.62 113 SER A O 1
ATOM 864 N N . ILE A 1 114 ? 2.948 -16.334 -9.138 1.00 89.12 114 ILE A N 1
ATOM 865 C CA . ILE A 1 114 ? 1.491 -16.541 -9.064 1.00 89.12 114 ILE A CA 1
ATOM 866 C C . ILE A 1 114 ? 1.142 -17.538 -7.955 1.00 89.12 114 ILE A C 1
ATOM 868 O O . ILE A 1 114 ? 0.201 -17.313 -7.197 1.00 89.12 114 ILE A O 1
ATOM 872 N N . PHE A 1 115 ? 1.911 -18.619 -7.816 1.00 89.31 115 PHE A N 1
ATOM 873 C CA . PHE A 1 115 ? 1.652 -19.654 -6.812 1.00 89.31 115 PHE A CA 1
ATOM 874 C C . PHE A 1 115 ? 1.668 -19.125 -5.367 1.00 89.31 115 PHE A C 1
ATOM 876 O O . PHE A 1 115 ? 0.655 -19.265 -4.673 1.00 89.31 115 PHE A O 1
ATOM 883 N N . PRO A 1 116 ? 2.756 -18.488 -4.885 1.00 91.25 116 PRO A N 1
ATOM 884 C CA . PRO A 1 116 ? 2.780 -17.916 -3.544 1.00 91.25 116 PRO A CA 1
ATOM 885 C C . PRO A 1 116 ? 1.762 -16.781 -3.379 1.00 91.25 116 PRO A C 1
ATOM 887 O O . PRO A 1 116 ? 1.191 -16.648 -2.296 1.00 91.25 116 PRO A O 1
ATOM 890 N N . ALA A 1 117 ? 1.466 -16.009 -4.432 1.00 87.12 117 ALA A N 1
ATOM 891 C CA . ALA A 1 117 ? 0.436 -14.972 -4.378 1.00 87.12 117 ALA A CA 1
ATOM 892 C C . ALA A 1 117 ? -0.970 -15.557 -4.147 1.00 87.12 117 ALA A C 1
ATOM 894 O O . ALA A 1 117 ? -1.696 -15.083 -3.272 1.00 87.12 117 ALA A O 1
ATOM 895 N N . LEU A 1 118 ? -1.341 -16.619 -4.872 1.00 90.44 118 LEU A N 1
ATOM 896 C CA . LEU A 1 118 ? -2.625 -17.307 -4.702 1.00 90.44 118 LEU A CA 1
ATOM 897 C C . LEU A 1 118 ? -2.736 -17.980 -3.332 1.00 90.44 118 LEU A C 1
ATOM 899 O O . LEU A 1 118 ? -3.777 -17.873 -2.682 1.00 90.44 118 LEU A O 1
ATOM 903 N N . LEU A 1 119 ? -1.664 -18.625 -2.864 1.00 91.81 119 LEU A N 1
ATOM 904 C CA . LEU A 1 119 ? -1.618 -19.207 -1.521 1.00 91.81 119 LEU A CA 1
ATOM 905 C C . LEU A 1 119 ? -1.792 -18.134 -0.441 1.00 91.81 119 LEU A C 1
ATOM 907 O O . LEU A 1 119 ? -2.607 -18.301 0.468 1.00 91.81 119 LEU A O 1
ATOM 911 N N . GLY A 1 120 ? -1.083 -17.009 -0.565 1.00 89.06 120 GLY A N 1
ATOM 912 C CA . GLY A 1 120 ? -1.214 -15.870 0.340 1.00 89.06 120 GLY A CA 1
ATOM 913 C C . GLY A 1 120 ? -2.630 -15.291 0.345 1.00 89.06 120 GLY A C 1
ATOM 914 O O . GLY A 1 120 ? -3.199 -15.070 1.414 1.00 89.06 120 GLY A O 1
ATOM 915 N N . PHE A 1 121 ? -3.235 -15.113 -0.833 1.00 87.88 121 PHE A N 1
ATOM 916 C CA . PHE A 1 121 ? -4.616 -14.645 -0.967 1.00 87.88 121 PHE A CA 1
ATOM 917 C C . PHE A 1 121 ? -5.618 -15.602 -0.313 1.00 87.88 121 PHE A C 1
ATOM 919 O O . PHE A 1 121 ? -6.509 -15.164 0.419 1.00 87.88 121 PHE A O 1
ATOM 926 N N . TRP A 1 122 ? -5.465 -16.908 -0.533 1.00 89.75 122 TRP A N 1
ATOM 927 C CA . TRP A 1 122 ? -6.345 -17.921 0.040 1.00 89.75 122 TRP A CA 1
ATOM 928 C C . TRP A 1 122 ? -6.261 -1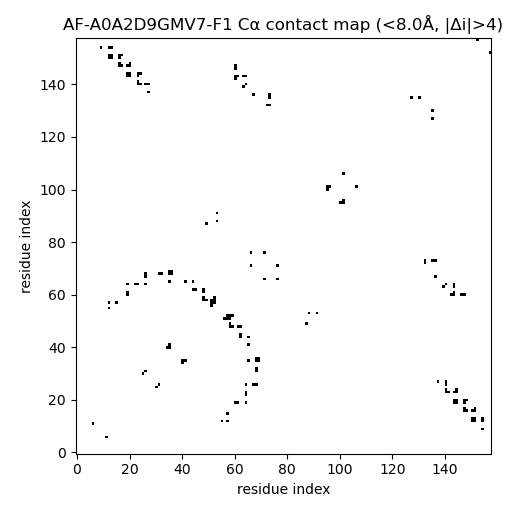7.952 1.572 1.00 89.75 122 TRP A C 1
ATOM 930 O O . TRP A 1 122 ? -7.291 -17.865 2.248 1.00 89.75 122 TRP A O 1
ATOM 940 N N . LEU A 1 123 ? -5.042 -17.968 2.125 1.00 90.00 123 LEU A N 1
ATOM 941 C CA . LEU A 1 123 ? -4.802 -17.910 3.571 1.00 90.00 123 LEU A CA 1
ATOM 942 C C . LEU A 1 123 ? -5.372 -16.628 4.190 1.00 90.00 123 LEU A C 1
ATOM 944 O O . LEU A 1 123 ? -6.082 -16.684 5.199 1.00 90.00 123 LEU A O 1
ATOM 948 N N . ALA A 1 124 ? -5.120 -15.478 3.560 1.00 86.06 124 ALA A N 1
ATOM 949 C CA . ALA A 1 124 ? -5.666 -14.200 3.999 1.00 86.06 124 ALA A CA 1
ATOM 950 C C . ALA A 1 124 ? -7.201 -14.207 3.970 1.00 86.06 124 ALA A C 1
ATOM 952 O O . ALA A 1 124 ? -7.837 -13.719 4.903 1.00 86.06 124 ALA A O 1
ATOM 953 N N . SER A 1 125 ? -7.812 -14.802 2.942 1.00 86.25 125 SER A N 1
ATOM 954 C CA . SER A 1 125 ? -9.267 -14.857 2.812 1.00 86.25 125 SER A CA 1
ATOM 955 C C . SER A 1 125 ? -9.924 -15.649 3.944 1.00 86.25 125 SER A C 1
ATOM 957 O O . SER A 1 125 ? -10.900 -15.174 4.532 1.00 86.25 125 SER A O 1
ATOM 959 N N . ILE A 1 126 ? -9.356 -16.803 4.312 1.00 88.94 126 ILE A N 1
ATOM 960 C CA . ILE A 1 126 ? -9.839 -17.625 5.432 1.00 88.94 126 ILE A CA 1
ATOM 961 C C . ILE A 1 126 ? -9.727 -16.866 6.752 1.00 88.94 126 ILE A C 1
ATOM 963 O O . ILE A 1 126 ? -10.685 -16.840 7.527 1.00 88.94 126 ILE A O 1
ATOM 967 N N . LEU A 1 127 ? -8.575 -16.241 7.005 1.00 86.75 127 LEU A N 1
ATOM 968 C CA . LEU A 1 127 ? -8.332 -15.507 8.243 1.00 86.75 127 LEU A CA 1
ATOM 969 C C . LEU A 1 127 ? -9.290 -14.317 8.376 1.00 86.75 127 LEU A C 1
ATOM 971 O O . LEU A 1 127 ? -9.931 -14.133 9.411 1.00 86.75 127 LEU A O 1
ATOM 975 N N . VAL A 1 128 ? -9.443 -13.534 7.309 1.00 83.81 128 VAL A N 1
ATOM 976 C CA . VAL A 1 128 ? -10.230 -12.296 7.330 1.00 83.81 128 VAL A CA 1
ATOM 977 C C . VAL A 1 128 ? -11.745 -12.556 7.358 1.00 83.81 128 VAL A C 1
ATOM 979 O O . VAL A 1 128 ? -12.501 -11.732 7.882 1.00 83.81 128 VAL A O 1
ATOM 982 N N . ASN A 1 129 ? -12.209 -13.707 6.859 1.00 82.94 129 ASN A N 1
ATOM 983 C CA . ASN A 1 129 ? -13.617 -14.108 6.969 1.00 82.94 129 ASN A CA 1
ATOM 984 C C . ASN A 1 129 ? -14.041 -14.421 8.415 1.00 82.94 129 ASN A C 1
ATOM 986 O O . ASN A 1 129 ? -15.225 -14.338 8.724 1.00 82.94 129 ASN A O 1
ATOM 990 N N . LYS A 1 130 ? -13.099 -14.758 9.308 1.00 83.88 130 LYS A N 1
ATOM 991 C CA . LYS A 1 130 ? -13.397 -15.183 10.690 1.00 83.88 130 LYS A CA 1
ATOM 992 C C . LYS A 1 130 ? -13.303 -14.078 11.744 1.00 83.88 130 LYS A C 1
ATOM 994 O O . LYS A 1 130 ? -13.692 -14.296 12.885 1.00 83.88 130 LYS A O 1
ATOM 999 N N . ILE A 1 131 ? -12.765 -12.913 11.398 1.00 86.88 131 ILE A N 1
ATOM 1000 C CA . ILE A 1 131 ? -12.543 -11.809 12.348 1.00 86.88 131 ILE A CA 1
ATOM 1001 C C . ILE A 1 131 ? -13.720 -10.826 12.358 1.00 86.88 131 ILE A C 1
ATOM 1003 O O . ILE A 1 131 ? -14.632 -10.939 11.548 1.00 86.88 131 ILE A O 1
ATOM 1007 N N . ASN A 1 132 ? -13.752 -9.867 13.284 1.00 86.62 132 ASN A N 1
ATOM 1008 C CA . ASN A 1 132 ? -14.731 -8.770 13.266 1.00 86.62 132 ASN A CA 1
ATOM 1009 C C . ASN A 1 132 ? -14.111 -7.493 12.657 1.00 86.62 132 ASN A C 1
ATOM 1011 O O . ASN A 1 132 ? -12.918 -7.455 12.353 1.00 86.62 132 ASN A O 1
ATOM 1015 N N . GLN A 1 133 ? -14.914 -6.438 12.488 1.00 84.75 133 GLN A N 1
ATOM 1016 C CA . GLN A 1 133 ? -14.470 -5.169 11.896 1.00 84.75 133 GLN A CA 1
ATOM 1017 C C . GLN A 1 133 ? -13.306 -4.517 12.667 1.00 84.75 133 GLN A C 1
ATOM 1019 O O . GLN A 1 133 ? -12.356 -4.022 12.061 1.00 84.75 133 GLN A O 1
ATOM 1024 N N . THR A 1 134 ? -13.355 -4.540 14.000 1.00 82.44 134 THR A N 1
ATOM 1025 C CA . THR A 1 134 ? -12.339 -3.920 14.863 1.00 82.44 134 THR A CA 1
ATOM 1026 C C . THR A 1 134 ? -11.006 -4.663 14.789 1.00 82.44 134 THR A C 1
ATOM 1028 O O . THR A 1 134 ? -9.961 -4.041 14.603 1.00 82.44 134 THR A O 1
ATOM 1031 N N . TYR A 1 135 ? -11.033 -5.997 14.863 1.00 85.88 135 TYR A N 1
ATOM 1032 C CA . TYR A 1 135 ? -9.844 -6.832 14.702 1.00 85.88 135 TYR A CA 1
ATOM 1033 C C . TYR A 1 135 ? -9.267 -6.711 13.292 1.00 85.88 135 TYR A C 1
ATOM 1035 O O . TYR A 1 135 ? -8.052 -6.622 13.153 1.00 85.88 135 TYR A O 1
ATOM 1043 N N . TYR A 1 136 ? -10.109 -6.633 12.255 1.00 85.94 136 TYR A N 1
ATOM 1044 C CA . TYR A 1 136 ? -9.658 -6.402 10.880 1.00 85.94 136 TYR A CA 1
ATOM 1045 C C . TYR A 1 136 ? -8.897 -5.084 10.736 1.00 85.94 136 TYR A C 1
ATOM 1047 O O . TYR A 1 136 ? -7.803 -5.062 10.173 1.00 85.94 136 TYR A O 1
ATOM 1055 N N . ARG A 1 137 ? -9.435 -3.997 11.303 1.00 85.38 137 ARG A N 1
ATOM 1056 C CA . ARG A 1 137 ? -8.766 -2.693 11.302 1.00 85.38 137 ARG A CA 1
ATOM 1057 C C . ARG A 1 137 ? -7.404 -2.763 11.994 1.00 85.38 137 ARG A C 1
ATOM 1059 O O . ARG A 1 137 ? -6.417 -2.317 11.418 1.00 85.38 137 ARG A O 1
ATOM 1066 N N . ASN A 1 138 ? -7.339 -3.345 13.191 1.00 86.12 138 ASN A N 1
ATOM 1067 C CA . ASN A 1 138 ? -6.085 -3.462 13.939 1.00 86.12 138 ASN A CA 1
ATOM 1068 C C . ASN A 1 138 ? -5.063 -4.352 13.216 1.00 86.12 138 ASN A C 1
ATOM 1070 O O . 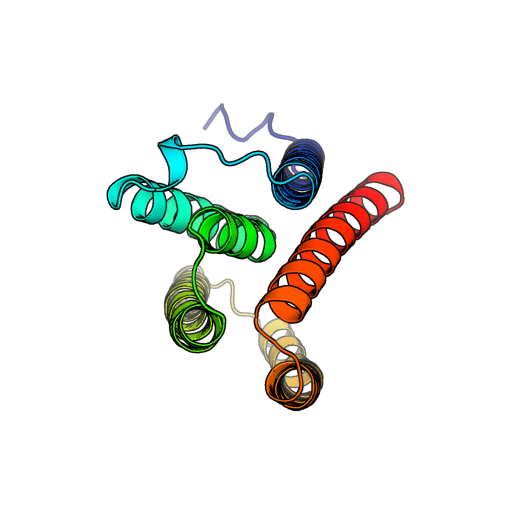ASN A 1 138 ? -3.877 -4.032 13.202 1.00 86.12 138 ASN A O 1
ATOM 1074 N N . LEU A 1 139 ? -5.520 -5.427 12.568 1.00 87.56 139 LEU A N 1
ATOM 1075 C CA . LEU A 1 139 ? -4.670 -6.319 11.783 1.00 87.56 139 LEU A CA 1
ATOM 1076 C C . LEU A 1 139 ? -4.046 -5.585 10.594 1.00 87.56 139 LEU A C 1
ATOM 1078 O O . LEU A 1 139 ? -2.834 -5.662 10.413 1.00 87.56 139 LEU A O 1
ATOM 1082 N N . ILE A 1 140 ? -4.830 -4.830 9.817 1.00 87.00 140 ILE A N 1
ATOM 1083 C CA . ILE A 1 140 ? -4.273 -4.070 8.689 1.00 87.00 140 ILE A CA 1
ATOM 1084 C C . ILE A 1 140 ? -3.312 -2.984 9.173 1.00 87.00 140 ILE A C 1
ATOM 1086 O O . ILE A 1 140 ? -2.264 -2.804 8.563 1.00 87.00 140 ILE A O 1
ATOM 1090 N N . LEU A 1 141 ? -3.623 -2.283 10.268 1.00 86.56 141 LEU A N 1
ATOM 1091 C CA . LEU A 1 141 ? -2.699 -1.302 10.847 1.00 86.56 141 LEU A CA 1
ATOM 1092 C C . LEU A 1 141 ? -1.365 -1.948 11.242 1.00 86.56 141 LEU A C 1
ATOM 1094 O O . LEU A 1 141 ? -0.312 -1.397 10.929 1.00 86.56 141 LEU A O 1
ATOM 1098 N N . GLY A 1 142 ? -1.403 -3.144 11.837 1.00 87.94 142 GLY A N 1
ATOM 1099 C CA . GLY A 1 142 ? -0.204 -3.940 12.099 1.00 87.94 142 GLY A CA 1
ATOM 1100 C C . GLY A 1 142 ? 0.571 -4.255 10.818 1.00 87.94 142 GLY A C 1
ATOM 1101 O O . GLY A 1 142 ? 1.766 -3.986 10.745 1.00 87.94 142 GLY A O 1
ATOM 1102 N N . VAL A 1 143 ? -0.112 -4.738 9.774 1.00 88.31 143 VAL A N 1
ATOM 1103 C CA . VAL A 1 143 ? 0.506 -5.042 8.470 1.00 88.31 143 VAL A CA 1
ATOM 1104 C C . VAL A 1 143 ? 1.130 -3.800 7.828 1.00 88.31 143 VAL A C 1
ATOM 1106 O O . VAL A 1 143 ? 2.227 -3.893 7.289 1.00 88.31 143 VAL A O 1
ATOM 1109 N N . ILE A 1 144 ? 0.478 -2.637 7.908 1.00 87.88 144 ILE A N 1
ATOM 1110 C CA . ILE A 1 144 ? 0.994 -1.362 7.385 1.00 87.88 144 ILE A CA 1
ATOM 1111 C C . ILE A 1 144 ? 2.306 -0.987 8.079 1.00 87.88 144 ILE A C 1
ATOM 1113 O O . ILE A 1 144 ? 3.288 -0.677 7.403 1.00 87.88 144 ILE A O 1
ATOM 1117 N N . VAL A 1 145 ? 2.333 -1.029 9.415 1.00 87.81 145 VAL A N 1
ATOM 1118 C CA . VAL A 1 145 ? 3.530 -0.688 10.195 1.00 87.81 145 VAL A CA 1
ATOM 1119 C C . VAL A 1 145 ? 4.648 -1.688 9.908 1.00 87.81 145 VAL A C 1
ATOM 1121 O O . VAL A 1 145 ? 5.753 -1.271 9.575 1.00 87.81 145 VAL A O 1
ATOM 1124 N N . CYS A 1 146 ? 4.352 -2.992 9.927 1.00 89.31 146 CYS A N 1
ATOM 1125 C CA . CYS A 1 146 ? 5.320 -4.032 9.587 1.00 89.31 146 CYS A CA 1
ATOM 1126 C C . CYS A 1 146 ? 5.877 -3.863 8.168 1.00 89.31 146 CYS A C 1
ATOM 1128 O O . CYS A 1 146 ? 7.087 -3.957 7.984 1.00 89.31 146 CYS A O 1
ATOM 1130 N N . ALA A 1 147 ? 5.031 -3.576 7.174 1.00 86.31 147 ALA A N 1
ATOM 1131 C CA . ALA A 1 147 ? 5.467 -3.350 5.799 1.00 86.31 147 ALA A CA 1
ATOM 1132 C C . ALA A 1 147 ? 6.424 -2.154 5.704 1.00 86.31 147 ALA A C 1
ATOM 1134 O O . ALA A 1 147 ? 7.482 -2.264 5.086 1.00 86.31 147 ALA A O 1
ATOM 1135 N N . GLY A 1 148 ? 6.096 -1.039 6.363 1.00 84.81 148 GLY A N 1
ATOM 1136 C CA . GLY A 1 148 ? 6.983 0.119 6.441 1.00 84.81 148 GLY A CA 1
ATOM 1137 C C . GLY A 1 148 ? 8.323 -0.211 7.108 1.00 84.81 148 GLY A C 1
ATOM 1138 O O . GLY A 1 148 ? 9.374 0.159 6.590 1.00 84.81 148 GLY A O 1
ATOM 1139 N N . THR A 1 149 ? 8.312 -0.961 8.214 1.00 87.50 149 THR A N 1
ATOM 1140 C CA . THR A 1 149 ? 9.539 -1.389 8.903 1.00 87.50 149 THR A CA 1
ATOM 1141 C C . THR A 1 149 ? 10.394 -2.305 8.032 1.00 87.50 149 THR A C 1
ATOM 1143 O O . THR A 1 149 ? 11.601 -2.101 7.956 1.00 87.50 149 THR A O 1
ATOM 1146 N N . VAL A 1 150 ? 9.794 -3.276 7.336 1.00 87.25 150 VAL A N 1
ATOM 1147 C CA . VAL A 1 150 ? 10.517 -4.171 6.416 1.00 87.25 150 VAL A CA 1
ATOM 1148 C C . VAL A 1 150 ? 11.199 -3.374 5.308 1.00 87.25 150 VAL A C 1
ATOM 1150 O O . VAL A 1 150 ? 12.351 -3.652 4.989 1.00 87.25 150 VAL A O 1
ATOM 1153 N N . ILE A 1 151 ? 10.526 -2.363 4.751 1.00 84.31 151 ILE A N 1
ATOM 1154 C CA . ILE A 1 151 ? 11.116 -1.491 3.728 1.00 84.31 151 ILE A CA 1
ATOM 1155 C C . ILE A 1 151 ? 12.303 -0.707 4.301 1.00 84.31 151 ILE A C 1
ATOM 1157 O O . ILE A 1 151 ? 13.351 -0.668 3.664 1.00 84.31 151 ILE A O 1
ATOM 1161 N N . LEU A 1 152 ? 12.171 -0.125 5.500 1.00 85.19 152 LEU A N 1
ATOM 1162 C CA . LEU A 1 152 ? 13.279 0.587 6.147 1.00 85.19 152 LEU A CA 1
ATOM 1163 C C . LEU A 1 152 ? 14.478 -0.319 6.408 1.00 85.19 152 LEU A C 1
ATOM 1165 O O . LEU A 1 152 ? 15.603 0.059 6.108 1.00 85.19 152 LEU A O 1
ATOM 1169 N N . VAL A 1 153 ? 14.243 -1.512 6.956 1.00 86.44 153 VAL A N 1
ATOM 1170 C CA . VAL A 1 153 ? 15.313 -2.477 7.227 1.00 86.44 153 VAL A CA 1
ATOM 1171 C C . VAL A 1 153 ? 15.987 -2.884 5.922 1.00 86.44 153 VAL A C 1
ATOM 1173 O O . VAL A 1 153 ? 17.211 -2.886 5.848 1.00 86.44 153 VAL A O 1
ATOM 1176 N N . LYS A 1 154 ? 15.205 -3.169 4.877 1.00 82.56 154 LYS A N 1
ATOM 1177 C CA . LYS A 1 154 ? 15.748 -3.524 3.569 1.00 82.56 154 LYS A CA 1
ATOM 1178 C C . LYS A 1 154 ? 16.660 -2.425 3.024 1.00 82.56 154 LYS A C 1
ATOM 1180 O O . LYS A 1 154 ? 17.749 -2.745 2.598 1.00 82.56 154 LYS A O 1
ATOM 1185 N N . GLU A 1 155 ? 16.249 -1.162 3.072 1.00 80.81 155 GLU A N 1
ATOM 1186 C CA . GLU A 1 155 ? 17.027 -0.064 2.476 1.00 80.81 155 GLU A CA 1
ATOM 1187 C C . GLU A 1 155 ? 18.236 0.378 3.330 1.00 80.81 155 GLU A C 1
ATOM 1189 O O . GLU A 1 155 ? 19.128 1.052 2.828 1.00 80.81 155 GLU A O 1
ATOM 1194 N N . ILE A 1 156 ? 18.272 0.040 4.626 1.00 79.81 156 ILE A N 1
ATOM 1195 C CA . ILE A 1 156 ? 19.404 0.356 5.519 1.00 79.81 156 ILE A CA 1
ATOM 1196 C C . ILE A 1 156 ? 20.471 -0.749 5.498 1.00 79.81 156 ILE A C 1
ATOM 1198 O O . ILE A 1 156 ? 21.655 -0.452 5.655 1.00 79.81 156 ILE A O 1
ATOM 1202 N N . PHE A 1 157 ? 20.065 -2.015 5.357 1.00 72.31 157 PHE A N 1
ATOM 1203 C CA . PHE A 1 157 ? 20.953 -3.174 5.514 1.00 72.31 157 PHE A CA 1
ATOM 1204 C C . PHE A 1 157 ? 21.321 -3.893 4.205 1.00 72.31 157 PHE A C 1
ATOM 1206 O O . PHE A 1 157 ? 22.224 -4.730 4.238 1.00 72.31 157 PHE A O 1
ATOM 1213 N N . ILE A 1 158 ? 20.636 -3.616 3.090 1.00 57.47 158 ILE A N 1
ATOM 1214 C CA . ILE A 1 158 ? 20.876 -4.217 1.762 1.00 57.47 158 ILE A CA 1
ATOM 1215 C C . ILE A 1 158 ? 21.161 -3.100 0.763 1.00 57.47 158 ILE A C 1
ATOM 1217 O O . ILE A 1 158 ? 22.123 -3.265 -0.017 1.00 57.47 158 ILE A O 1
#

Radius of gyration: 16.92 Å; Cα contacts (8 Å, |Δi|>4): 95; chains: 1; bounding box: 37×38×43 Å

Sequence (158 aa):
MFILANSNPAILRISIALLIIFLGIALALNLSVPAIRHKYTLWGAAFLVSVMITSTGIGGPLMAVAVIARGWERDSIRGSLPFYYMFIETAAVIGYVVTDLFDSERLILTGISIFPALLGFWLASILVNKINQTYYRNLILGVIVCAGTVILVKEIFI

Solvent-accessible surface area (backbone atoms only — not comparable to full-atom values): 8854 Å² total; per-residue (Å²): 142,75,74,77,82,73,64,56,67,63,61,54,53,45,53,51,20,52,50,37,30,52,52,26,52,40,52,71,72,61,59,78,59,78,77,57,66,46,74,67,52,50,56,54,47,50,51,55,30,50,54,31,30,73,73,67,71,61,24,69,54,53,52,54,50,56,43,54,68,54,64,57,49,63,67,59,48,67,56,48,49,59,54,53,48,52,54,50,52,51,53,45,51,53,50,33,56,79,66,68,67,69,47,76,66,57,53,51,56,50,59,61,48,48,56,61,50,52,52,51,51,52,54,49,50,59,55,62,71,73,54,53,69,68,58,48,52,53,50,53,38,50,50,28,31,50,50,16,50,52,49,40,51,46,72,73,78,106

Foldseek 3Di:
DPPVPPPPLLVVLLVLLVVLQVLLVCVVVVVQDVVLQDPVNLVVLLVVLLCCCLPPVPRLSVNVSSCVSNVDFPVRCVPPVVVSVVVSVVVSVVVCVVVVVDDPVVVVVVVVVVVVVVVVVVVCVVVSVPDHRVVVSVVSSVVSNVVSVVSNCVSVPD

pLDDT: mean 80.95, std 10.7, range [42.78, 91.81]